Protein AF-A0AAD5UDU2-F1 (afdb_monomer)

Organism: NCBI:txid261099

Nearest PDB structures (foldseek):
  2dfu-assembly1_A  TM=7.680E-01  e=2.847E-09  Thermus thermophilus HB8
  2dfu-assembly2_C  TM=7.487E-01  e=3.176E-09  Thermus thermophilus HB8
  6v77-assembly1_B  TM=8.452E-01  e=2.529E-08  Mycolicibacterium smegmatis MC2 155
  2dfu-assembly2_D  TM=7.522E-01  e=2.395E-08  Thermus thermophilus HB8
  6v77-assembly1_A  TM=8.093E-01  e=4.568E-07  Mycolicibacterium smegmatis MC2 155

pLDDT: mean 79.26, std 15.45, range [38.75, 96.5]

Sequence (166 aa):
MQNCRKIVAIGWNYSKHAKELNSNIPKEPLFFLKPPSSIIQQPENIEIPKGCLVHHEIELGIVIGKNGRNIKQSDADQYIDYIVLCLDMTARNLQNEAKEKGNPCFNRIIEHVSSIMKLEKGDLILTGTPEGVGQVVHGDELVGKLYNQSELLDTITFKAVNRPSE

Solvent-accessible surface area (backbone atoms only — not comparable to full-atom values): 9571 Å² total; per-residue (Å²): 128,98,59,42,78,43,31,44,32,32,37,65,37,27,85,61,34,46,55,78,66,76,53,88,82,52,91,49,60,25,74,50,75,50,62,52,90,75,66,81,58,81,92,51,66,46,64,44,54,90,95,52,51,33,26,49,31,60,23,51,26,42,29,26,55,46,68,46,56,64,42,50,66,94,55,46,76,81,30,52,63,49,78,45,84,42,70,58,73,38,46,47,60,72,45,65,80,65,62,89,77,50,15,36,49,74,74,56,42,62,27,55,48,16,60,77,42,75,43,42,52,42,22,37,35,37,56,29,30,62,68,85,70,43,80,60,56,74,74,42,74,51,76,50,75,43,67,59,98,87,46,79,76,49,74,50,68,37,41,30,37,66,49,75,83,131

Radius of gyration: 16.16 Å; Cα contacts (8 Å, |Δi|>4): 348; chains: 1; bounding box: 40×33×41 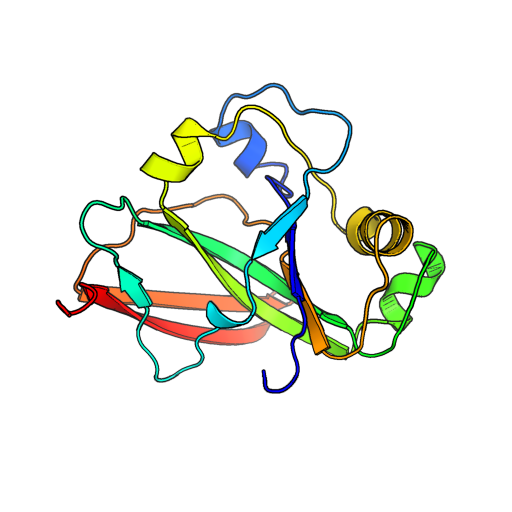Å

Foldseek 3Di:
DPDAQWEKEWPPAAPAQVVVVVDDADDDIDIDIDGPVPDDAPPDAAADEPPFQKKKFKWKKFFFAAKAAQDDLVCQVVRTPDIDIDIPIDRVVVCVVPPPDHDDH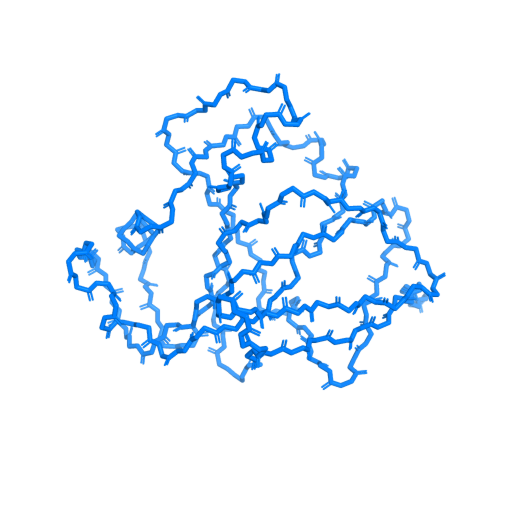PSVVVNVCRHVDIDHGGHIYTHTGDPDIDTDDAADWDWDWDDDVNRTDDIDIHGYHHDDDD

InterPro domains:
  IPR011234 Fumarylacetoacetase-like, C-terminal [PF01557] (6-100)
  IPR011234 Fumarylacetoacetase-like, C-terminal [PF01557] (107-143)
  IPR036663 Fumarylacetoacetase-like, C-terminal domain superfamily [G3DSA:3.90.850.10] (1-107)
  IPR036663 Fumarylacetoacetase-like, C-terminal domain superfamily [G3DSA:3.90.850.10] (108-166)
  IPR036663 Fumarylacetoacetase-like, C-terminal domain superfamily [SSF56529] (3-148)

Structure (mmCIF, N/CA/C/O backbone):
data_AF-A0AAD5UDU2-F1
#
_entry.id   AF-A0AAD5UDU2-F1
#
loop_
_atom_site.group_PDB
_atom_site.id
_atom_site.type_symbol
_atom_site.label_atom_id
_atom_site.label_alt_id
_atom_site.label_comp_id
_atom_site.label_asym_id
_atom_site.label_entity_id
_atom_site.label_seq_id
_atom_site.pdbx_PDB_ins_code
_atom_site.Cartn_x
_atom_site.Cartn_y
_atom_site.Cartn_z
_atom_site.occupancy
_atom_site.B_iso_or_equiv
_atom_site.auth_seq_id
_atom_site.auth_comp_id
_atom_site.auth_asym_id
_atom_site.auth_atom_id
_atom_site.pdbx_PDB_model_num
ATOM 1 N N . MET A 1 1 ? -8.765 -6.069 -3.793 1.00 63.50 1 MET A N 1
ATOM 2 C CA . MET A 1 1 ? -8.010 -6.708 -4.894 1.00 63.50 1 MET A CA 1
ATOM 3 C C . MET A 1 1 ? -8.081 -8.212 -4.671 1.00 63.50 1 MET A C 1
ATOM 5 O O . MET A 1 1 ? -7.635 -8.649 -3.622 1.00 63.50 1 MET A O 1
ATOM 9 N N . GLN A 1 2 ? -8.669 -9.011 -5.568 1.00 57.72 2 GLN A N 1
ATOM 10 C CA . GLN A 1 2 ? -9.060 -10.395 -5.218 1.00 57.72 2 GLN A CA 1
ATOM 11 C C . GLN A 1 2 ? -7.939 -11.456 -5.215 1.00 57.72 2 GLN A C 1
ATOM 13 O O . GLN A 1 2 ? -8.191 -12.567 -4.769 1.00 57.72 2 GLN A O 1
ATOM 18 N N . ASN A 1 3 ? -6.721 -11.149 -5.688 1.00 79.62 3 ASN A N 1
ATOM 19 C CA . ASN A 1 3 ? -5.633 -12.137 -5.838 1.00 79.62 3 ASN A CA 1
ATOM 20 C C . ASN A 1 3 ? -4.244 -11.640 -5.368 1.00 79.62 3 ASN A C 1
ATOM 22 O O . ASN A 1 3 ? -3.222 -12.158 -5.813 1.00 79.62 3 ASN A O 1
ATOM 26 N N . CYS A 1 4 ? -4.174 -10.639 -4.484 1.00 87.00 4 CYS A N 1
ATOM 27 C CA . CYS A 1 4 ? -2.888 -10.150 -3.970 1.00 87.00 4 CYS A CA 1
ATOM 28 C C . CYS A 1 4 ? -2.228 -11.187 -3.051 1.00 87.00 4 CYS A C 1
ATOM 30 O O . CYS A 1 4 ? -2.782 -11.519 -2.003 1.00 87.00 4 CYS A O 1
ATOM 32 N N . ARG A 1 5 ? -1.040 -11.693 -3.418 1.00 87.69 5 ARG A N 1
ATOM 33 C CA . ARG A 1 5 ? -0.328 -12.723 -2.635 1.00 87.69 5 ARG A CA 1
ATOM 34 C C . ARG A 1 5 ? 0.664 -12.136 -1.636 1.00 87.69 5 ARG A C 1
ATOM 36 O O . ARG A 1 5 ? 0.881 -12.735 -0.585 1.00 87.69 5 ARG A O 1
ATOM 43 N N . LYS A 1 6 ? 1.235 -10.967 -1.931 1.00 90.38 6 LYS A N 1
ATOM 44 C CA . LYS A 1 6 ? 2.049 -10.167 -1.004 1.00 90.38 6 LYS A CA 1
ATOM 45 C C . LYS A 1 6 ? 1.964 -8.679 -1.338 1.00 90.38 6 LYS A C 1
ATOM 47 O O . LYS A 1 6 ? 1.833 -8.307 -2.502 1.00 90.38 6 LYS A O 1
ATOM 52 N N . ILE A 1 7 ? 2.089 -7.851 -0.303 1.00 90.00 7 ILE A N 1
ATOM 53 C CA . ILE A 1 7 ? 2.317 -6.413 -0.432 1.00 90.00 7 ILE A CA 1
ATOM 54 C C . ILE A 1 7 ? 3.772 -6.151 -0.047 1.00 90.00 7 ILE A C 1
ATOM 56 O O . ILE A 1 7 ? 4.179 -6.514 1.060 1.00 90.00 7 ILE A O 1
ATOM 60 N N . VAL A 1 8 ? 4.546 -5.532 -0.934 1.00 89.19 8 VAL A N 1
ATOM 61 C CA . VAL A 1 8 ? 5.932 -5.120 -0.664 1.00 89.19 8 VAL A CA 1
ATOM 62 C C . VAL A 1 8 ? 5.971 -3.599 -0.559 1.00 89.19 8 VAL A C 1
ATOM 64 O O . VAL A 1 8 ? 5.637 -2.916 -1.519 1.00 89.19 8 VAL A O 1
ATOM 67 N N . ALA A 1 9 ? 6.352 -3.069 0.599 1.00 85.62 9 ALA A N 1
ATOM 68 C CA . ALA A 1 9 ? 6.309 -1.641 0.909 1.00 85.62 9 ALA A CA 1
ATOM 69 C C . ALA A 1 9 ? 7.712 -1.077 1.169 1.00 85.62 9 ALA A C 1
ATOM 71 O O . ALA A 1 9 ? 8.598 -1.803 1.631 1.00 85.62 9 ALA A O 1
ATOM 72 N N . ILE A 1 10 ? 7.937 0.190 0.803 1.00 79.19 10 ILE A N 1
ATOM 73 C CA . ILE A 1 10 ? 9.274 0.790 0.725 1.00 79.19 10 ILE A CA 1
ATOM 74 C C . ILE A 1 10 ? 9.424 1.990 1.656 1.00 79.19 10 ILE A C 1
ATOM 76 O O . ILE A 1 10 ? 8.698 2.978 1.578 1.00 79.19 10 ILE A O 1
ATOM 80 N N . GLY A 1 11 ? 10.453 1.932 2.502 1.00 67.88 11 GLY A N 1
ATOM 81 C CA . GLY A 1 11 ? 10.775 3.000 3.438 1.00 67.88 11 GLY A CA 1
ATOM 82 C C . GLY A 1 11 ? 11.249 4.295 2.764 1.00 67.88 11 GLY A C 1
ATOM 83 O O . GLY A 1 11 ? 12.181 4.291 1.960 1.00 67.88 11 GLY A O 1
ATOM 84 N N . TRP A 1 12 ? 10.652 5.418 3.188 1.00 62.06 12 TRP A N 1
ATOM 85 C CA . TRP A 1 12 ? 11.148 6.792 3.005 1.00 62.06 12 TRP A CA 1
ATOM 86 C C . TRP A 1 12 ? 11.565 7.131 1.553 1.00 62.06 12 TRP A C 1
ATOM 88 O O . TRP A 1 12 ? 12.604 7.751 1.315 1.00 62.06 12 TRP A O 1
ATOM 98 N N . ASN A 1 13 ? 10.769 6.716 0.562 1.00 61.44 13 ASN A N 1
ATOM 99 C CA . ASN A 1 13 ? 11.124 6.852 -0.856 1.00 61.44 13 ASN A CA 1
ATOM 100 C C . ASN A 1 13 ? 11.201 8.319 -1.351 1.00 61.44 13 ASN A C 1
ATOM 102 O O . ASN A 1 13 ? 11.846 8.603 -2.360 1.00 61.44 13 ASN A O 1
ATOM 106 N N . TYR A 1 14 ? 10.567 9.263 -0.642 1.00 57.81 14 TYR A N 1
ATOM 107 C CA . TYR A 1 14 ? 10.490 10.674 -1.032 1.00 57.81 14 TYR A CA 1
ATOM 108 C C . TYR A 1 14 ? 11.551 11.546 -0.341 1.00 57.81 14 TYR A C 1
ATOM 110 O O . TYR A 1 14 ? 11.608 11.680 0.883 1.00 57.81 14 TYR A O 1
ATOM 118 N N . SER A 1 15 ? 12.353 12.235 -1.157 1.00 51.31 15 SER A N 1
ATOM 119 C CA . SER A 1 15 ? 13.524 13.026 -0.739 1.00 51.31 15 SER A CA 1
ATOM 120 C C . SER A 1 15 ? 13.222 14.299 0.067 1.00 51.31 15 SER A C 1
ATOM 122 O O . SER A 1 15 ? 14.154 14.925 0.582 1.00 51.31 15 SER A O 1
ATOM 124 N N . LYS A 1 16 ? 11.946 14.693 0.183 1.00 52.09 16 LYS A N 1
ATOM 125 C CA . LYS A 1 16 ? 11.492 15.751 1.096 1.00 52.09 16 LYS A CA 1
ATOM 126 C C . LYS A 1 16 ? 11.146 15.209 2.484 1.00 52.09 16 LYS A C 1
ATOM 128 O O . LYS A 1 16 ? 11.708 15.694 3.459 1.00 52.09 16 LYS A O 1
ATOM 133 N N . HIS A 1 17 ? 10.327 14.157 2.568 1.00 52.84 17 HIS A N 1
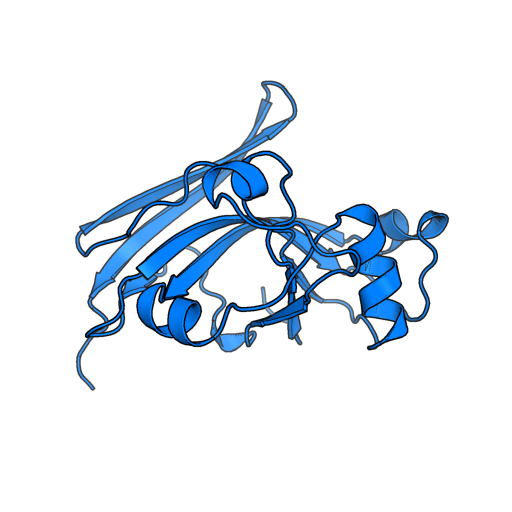ATOM 134 C CA . HIS A 1 17 ? 9.958 13.526 3.842 1.00 52.84 17 HIS A CA 1
ATOM 135 C C . HIS A 1 17 ? 11.194 13.016 4.610 1.00 52.84 17 HIS A C 1
ATOM 137 O O . HIS A 1 17 ? 11.317 13.190 5.821 1.00 52.84 17 HIS A O 1
ATOM 143 N N . ALA A 1 18 ? 12.204 12.520 3.882 1.00 50.81 18 ALA A N 1
ATOM 144 C CA . ALA A 1 18 ? 13.506 12.164 4.450 1.00 50.81 18 ALA A CA 1
ATOM 145 C C . ALA A 1 18 ? 14.266 13.331 5.129 1.00 50.81 18 ALA A C 1
ATOM 147 O O . ALA A 1 18 ? 15.159 13.077 5.936 1.00 50.81 18 ALA A O 1
ATOM 148 N N . LYS A 1 19 ? 13.927 14.595 4.829 1.00 52.31 19 LYS A N 1
ATOM 149 C CA . LYS A 1 19 ? 14.499 15.793 5.472 1.00 52.31 19 LYS A CA 1
ATOM 150 C C . LYS A 1 19 ? 13.692 16.253 6.684 1.00 52.31 19 LYS A C 1
ATOM 152 O O . LYS A 1 19 ? 14.301 16.698 7.649 1.00 52.31 19 LYS A O 1
ATOM 157 N N . GLU A 1 20 ? 12.363 16.107 6.665 1.00 53.44 20 GLU A N 1
ATOM 158 C CA . GLU A 1 20 ? 11.503 16.392 7.831 1.00 53.44 20 GLU A CA 1
ATOM 159 C C . GLU A 1 20 ? 11.941 15.578 9.061 1.00 53.44 20 GLU A C 1
ATOM 161 O O . GLU A 1 20 ? 11.943 16.075 10.184 1.00 53.44 20 GLU A O 1
ATOM 166 N N . LEU A 1 21 ? 12.378 14.336 8.829 1.00 54.59 21 LEU A N 1
ATOM 167 C CA . LEU A 1 21 ? 12.810 13.382 9.854 1.00 54.59 21 LEU A CA 1
ATOM 168 C C . LEU A 1 21 ? 14.310 13.456 10.213 1.00 54.59 21 LEU A C 1
ATOM 170 O O . LEU A 1 21 ? 14.810 12.580 10.918 1.00 54.59 21 LEU A O 1
ATOM 174 N N . ASN A 1 22 ? 15.033 14.486 9.752 1.00 51.25 22 ASN A N 1
ATOM 175 C CA . ASN A 1 22 ? 16.358 14.893 10.253 1.00 51.25 22 ASN A CA 1
ATOM 176 C C . ASN A 1 22 ? 17.432 13.771 10.339 1.00 51.25 22 ASN A C 1
ATOM 178 O O . ASN A 1 22 ? 18.298 13.785 11.215 1.00 51.25 22 ASN A O 1
ATOM 182 N N . SER A 1 23 ? 17.366 12.774 9.448 1.00 50.62 23 SER A N 1
ATOM 183 C CA . SER A 1 23 ? 18.092 11.499 9.573 1.00 50.62 23 SER A CA 1
ATOM 184 C C . SER A 1 23 ? 19.141 11.271 8.479 1.00 50.62 23 SER A C 1
ATOM 186 O O . SER A 1 23 ? 18.979 11.689 7.333 1.00 50.62 23 SER A O 1
ATOM 188 N N . ASN A 1 24 ? 20.207 10.536 8.816 1.00 52.69 24 ASN A N 1
ATOM 189 C CA . ASN A 1 24 ? 21.220 10.096 7.852 1.00 52.69 24 ASN A CA 1
ATOM 190 C C . ASN A 1 24 ? 20.598 9.161 6.805 1.00 52.69 24 ASN A C 1
ATOM 192 O O . ASN A 1 24 ? 20.158 8.064 7.145 1.00 52.69 24 ASN A O 1
ATOM 196 N N . ILE A 1 25 ? 20.595 9.567 5.532 1.00 54.47 25 ILE A N 1
ATOM 197 C CA . ILE A 1 25 ? 20.019 8.765 4.444 1.00 54.47 25 ILE A CA 1
ATOM 198 C C . ILE A 1 25 ? 20.947 7.567 4.136 1.00 54.47 25 ILE A C 1
ATOM 200 O O . ILE A 1 25 ? 22.099 7.777 3.745 1.00 54.47 25 ILE A O 1
ATOM 204 N N . PRO A 1 26 ? 20.484 6.314 4.302 1.00 53.69 26 PRO A N 1
ATOM 205 C CA . PRO A 1 26 ? 21.258 5.114 3.980 1.00 53.69 26 PRO A CA 1
ATOM 206 C C . PRO A 1 26 ? 21.327 4.853 2.463 1.00 53.69 26 PRO A C 1
ATOM 208 O O . PRO A 1 26 ? 20.669 5.515 1.665 1.00 53.69 26 PRO A O 1
ATOM 211 N N . LYS A 1 27 ? 22.175 3.897 2.058 1.00 52.69 27 LYS A N 1
ATOM 212 C CA . LYS A 1 27 ? 22.546 3.670 0.645 1.00 52.69 27 LYS A CA 1
ATOM 213 C C . LYS A 1 27 ? 21.702 2.621 -0.092 1.00 52.69 27 LYS A C 1
ATOM 215 O O . LYS A 1 27 ? 21.628 2.663 -1.319 1.00 52.69 27 LYS A O 1
ATOM 220 N N . GLU A 1 28 ? 21.104 1.683 0.639 1.00 54.78 28 GLU A N 1
ATOM 221 C CA . GLU A 1 28 ? 20.369 0.544 0.078 1.00 54.78 28 GLU A CA 1
ATOM 222 C C . GLU A 1 28 ? 18.899 0.558 0.510 1.00 54.78 28 GLU A C 1
ATOM 224 O O . GLU A 1 28 ? 18.621 0.887 1.658 1.00 54.78 28 GLU A O 1
ATOM 229 N N . PRO A 1 29 ? 17.957 0.211 -0.383 1.00 63.94 29 PRO A N 1
ATOM 230 C CA . PRO A 1 29 ? 16.519 0.314 -0.138 1.00 63.94 29 PRO A CA 1
ATOM 231 C C . PRO A 1 29 ? 16.006 -0.624 0.972 1.00 63.94 29 PRO A C 1
ATOM 233 O O . PRO A 1 29 ? 16.304 -1.818 0.979 1.00 63.94 29 PRO A O 1
ATOM 236 N N . LEU A 1 30 ? 15.185 -0.089 1.887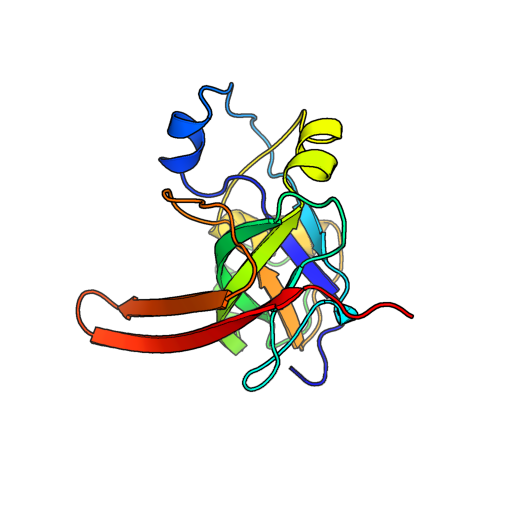 1.00 70.38 30 LEU A N 1
ATOM 237 C CA . LEU A 1 30 ? 14.471 -0.871 2.902 1.00 70.38 30 LEU A CA 1
ATOM 238 C C . LEU A 1 30 ? 13.104 -1.292 2.373 1.00 70.38 30 LEU A C 1
ATOM 240 O O . LEU A 1 30 ? 12.232 -0.449 2.149 1.00 70.38 30 LEU A O 1
ATOM 244 N N . PHE A 1 31 ? 12.904 -2.603 2.300 1.00 76.00 31 PHE A N 1
ATOM 245 C CA . PHE A 1 31 ? 11.608 -3.220 2.056 1.00 76.00 31 PHE A CA 1
ATOM 246 C C . PHE A 1 31 ? 11.049 -3.800 3.349 1.00 76.00 31 PHE A C 1
ATOM 248 O O . PHE A 1 31 ? 11.771 -4.419 4.132 1.00 76.00 31 PHE A O 1
ATOM 255 N N . PHE A 1 32 ? 9.744 -3.664 3.523 1.00 79.00 32 PHE A N 1
ATOM 256 C CA . PHE A 1 32 ? 8.959 -4.414 4.490 1.00 79.00 32 PHE A CA 1
ATOM 257 C C . PHE A 1 32 ? 7.766 -5.058 3.778 1.00 79.00 32 PHE A C 1
ATOM 259 O O . PHE A 1 32 ? 7.469 -4.755 2.621 1.00 79.00 32 PHE A O 1
ATOM 266 N N . LEU A 1 33 ? 7.106 -6.001 4.446 1.00 80.50 33 LEU A N 1
ATOM 267 C CA . LEU A 1 33 ? 5.919 -6.667 3.918 1.00 80.50 33 LEU A CA 1
ATOM 268 C C . LEU A 1 33 ? 4.696 -6.238 4.723 1.00 80.50 33 LEU A C 1
ATOM 270 O O . LEU A 1 33 ? 4.745 -6.227 5.953 1.00 80.50 33 LEU A O 1
ATOM 274 N N . LYS A 1 34 ? 3.585 -5.962 4.035 1.00 82.56 34 LYS A N 1
ATOM 275 C CA . LYS A 1 34 ? 2.254 -5.945 4.657 1.00 82.56 34 LYS A CA 1
ATOM 276 C C . LYS A 1 34 ? 1.511 -7.227 4.243 1.00 82.56 34 LYS A C 1
ATOM 278 O O . LYS A 1 34 ? 1.635 -7.663 3.093 1.00 82.56 34 LYS A O 1
ATOM 283 N N . PRO A 1 35 ? 0.771 -7.884 5.151 1.00 81.38 35 PRO A N 1
ATOM 284 C CA . PRO A 1 35 ? -0.012 -9.058 4.784 1.00 81.38 35 PRO A CA 1
ATOM 285 C C . PRO A 1 35 ? -1.186 -8.633 3.882 1.00 81.38 35 PRO A C 1
ATOM 287 O O . PRO A 1 35 ? -1.807 -7.609 4.157 1.00 81.38 35 PRO A O 1
ATOM 290 N N . PRO A 1 36 ? -1.571 -9.404 2.848 1.00 89.62 36 PRO A N 1
ATOM 291 C CA . PRO A 1 36 ? -2.748 -9.081 2.031 1.00 89.62 36 PRO A CA 1
ATOM 292 C C . PRO A 1 36 ? -4.058 -8.951 2.827 1.00 89.62 36 PRO A C 1
ATOM 294 O O . PRO A 1 36 ? -4.974 -8.266 2.388 1.00 89.62 36 PRO A O 1
ATOM 297 N N . SER A 1 37 ? -4.133 -9.544 4.024 1.00 85.62 37 SER A N 1
ATOM 298 C CA . SER A 1 37 ? -5.244 -9.377 4.971 1.00 85.62 37 SER A CA 1
ATOM 299 C C . SER A 1 37 ? -5.319 -7.992 5.634 1.00 85.62 37 SER A C 1
ATOM 301 O O . SER A 1 37 ? -6.212 -7.772 6.443 1.00 85.62 37 SER A O 1
ATOM 303 N N . SER A 1 38 ? -4.400 -7.064 5.334 1.00 87.44 38 SER A N 1
ATOM 304 C CA . SER A 1 38 ? -4.528 -5.644 5.693 1.00 87.44 38 SER A CA 1
ATOM 305 C C . SER A 1 38 ? -5.076 -4.776 4.552 1.00 87.44 38 SER A C 1
ATOM 307 O O . SER A 1 38 ? -5.063 -3.553 4.673 1.00 87.44 38 SER A O 1
ATOM 309 N N . ILE A 1 39 ? -5.501 -5.369 3.429 1.00 92.38 39 ILE A N 1
ATOM 310 C CA . ILE A 1 39 ? -6.210 -4.650 2.364 1.00 92.38 39 ILE A CA 1
ATOM 311 C C . ILE A 1 39 ? -7.677 -4.520 2.768 1.00 92.38 39 ILE A C 1
ATOM 313 O O . ILE A 1 39 ? -8.374 -5.526 2.859 1.00 92.38 39 ILE A O 1
ATOM 317 N N . ILE A 1 40 ? -8.133 -3.280 2.912 1.00 91.94 40 ILE A N 1
ATOM 318 C CA . ILE A 1 40 ? -9.553 -2.914 2.889 1.00 91.94 40 ILE A CA 1
ATOM 319 C C . ILE A 1 40 ? -9.867 -2.170 1.586 1.00 91.94 40 ILE A C 1
ATOM 321 O O . ILE A 1 40 ? -8.971 -1.616 0.941 1.00 91.94 40 ILE A O 1
ATOM 325 N N . GLN A 1 41 ? -11.132 -2.147 1.182 1.00 91.75 41 GLN A N 1
ATOM 326 C CA . GLN A 1 41 ? -11.635 -1.372 0.050 1.00 91.75 41 GLN A CA 1
ATOM 327 C C . GLN A 1 41 ? -12.890 -0.597 0.454 1.00 91.75 41 GLN A C 1
ATOM 329 O O . GLN A 1 41 ? -13.643 -1.015 1.323 1.00 91.75 41 GLN A O 1
ATOM 334 N N . GLN A 1 42 ? -13.158 0.535 -0.194 1.00 89.56 42 GLN A N 1
ATOM 335 C CA . GLN A 1 42 ? -14.399 1.273 0.049 1.00 89.56 42 GLN A CA 1
ATOM 336 C C . GLN A 1 42 ? -15.615 0.367 -0.248 1.00 89.56 42 GLN A C 1
ATOM 338 O O . GLN A 1 42 ? -15.610 -0.307 -1.283 1.00 89.56 42 GLN A O 1
ATOM 343 N N . PRO A 1 43 ? -16.651 0.327 0.615 1.00 93.19 43 PRO A N 1
ATOM 344 C CA . PRO A 1 43 ? -16.964 1.279 1.688 1.00 93.19 43 PRO A CA 1
ATOM 345 C C . PRO A 1 43 ? -16.510 0.861 3.109 1.00 93.19 43 PRO A C 1
ATOM 347 O O . PRO A 1 43 ? -17.110 1.308 4.084 1.00 93.19 43 PRO A O 1
ATOM 350 N N . GLU A 1 44 ? -15.504 -0.005 3.261 1.00 92.75 44 GLU A N 1
ATOM 351 C CA . GLU A 1 44 ? -14.979 -0.403 4.579 1.00 92.75 44 GLU A CA 1
ATOM 352 C C . GLU A 1 44 ? -14.331 0.773 5.344 1.00 92.75 44 GLU A C 1
ATOM 354 O O . GLU A 1 44 ? -13.882 1.759 4.755 1.00 92.75 44 GLU A O 1
ATOM 359 N N . ASN A 1 45 ? -14.264 0.659 6.674 1.00 92.81 45 ASN A N 1
ATOM 360 C CA . ASN A 1 45 ? -13.665 1.665 7.557 1.00 92.81 45 ASN A CA 1
ATOM 361 C C . ASN A 1 45 ? -12.211 1.315 7.914 1.00 92.81 45 ASN A C 1
ATOM 363 O O . ASN A 1 45 ? -11.847 0.144 8.012 1.00 92.81 45 ASN A O 1
ATOM 367 N N . ILE A 1 46 ? -11.398 2.331 8.209 1.00 93.38 46 ILE A N 1
ATOM 368 C CA . ILE A 1 46 ? -10.085 2.155 8.841 1.00 93.38 46 ILE A CA 1
ATOM 369 C C . ILE A 1 46 ? -10.301 1.931 10.339 1.00 93.38 46 ILE A C 1
ATOM 371 O O . ILE A 1 46 ? -10.766 2.825 11.045 1.00 93.38 46 ILE A O 1
ATOM 375 N N . GLU A 1 47 ? -9.936 0.752 10.834 1.00 91.94 47 GLU A N 1
ATOM 376 C CA . GLU A 1 47 ? -9.984 0.437 12.262 1.00 91.94 47 GLU A CA 1
ATOM 377 C C . GLU A 1 47 ? -8.694 0.833 12.990 1.00 91.94 47 GLU A C 1
ATOM 379 O O . GLU A 1 47 ? -7.624 0.269 12.750 1.00 91.94 47 GLU A O 1
ATOM 384 N N . ILE A 1 48 ? -8.806 1.752 13.946 1.00 89.06 48 ILE A N 1
ATOM 385 C CA . ILE A 1 48 ? -7.728 2.152 14.854 1.00 89.06 48 ILE A CA 1
ATOM 386 C C . ILE A 1 48 ? -7.615 1.112 15.983 1.00 89.06 48 ILE A C 1
ATOM 388 O O . ILE A 1 48 ? -8.561 0.972 16.768 1.00 89.06 48 ILE A O 1
ATOM 392 N N . PRO A 1 49 ? -6.485 0.392 16.132 1.00 82.88 49 PRO A N 1
ATOM 393 C CA . PRO A 1 49 ? -6.303 -0.542 17.237 1.00 82.88 49 PRO A CA 1
ATOM 394 C C . PRO A 1 49 ? -6.101 0.196 18.566 1.00 82.88 49 PRO A C 1
ATOM 396 O O . PRO A 1 49 ? -5.406 1.213 18.641 1.00 82.88 49 PRO A O 1
ATOM 399 N N . LYS A 1 50 ? -6.661 -0.352 19.648 1.00 82.50 50 LYS A N 1
ATOM 400 C CA . LYS A 1 50 ? -6.541 0.201 21.004 1.00 82.50 50 LYS A CA 1
ATOM 401 C C . LYS A 1 50 ? -5.068 0.374 21.407 1.00 82.50 50 LYS A C 1
ATOM 403 O O . LYS A 1 50 ? -4.294 -0.575 21.358 1.00 82.50 50 LYS A O 1
ATOM 408 N N . GLY A 1 51 ? -4.689 1.585 21.823 1.00 80.81 51 GLY A N 1
ATOM 409 C CA . GLY A 1 51 ? -3.320 1.913 22.251 1.00 80.81 51 GLY A CA 1
ATOM 410 C C . GLY A 1 51 ? -2.311 2.170 21.120 1.00 80.81 51 GLY A C 1
ATOM 411 O O . GLY A 1 51 ? -1.137 2.402 21.404 1.00 80.81 51 GLY A O 1
ATOM 412 N N . CYS A 1 52 ? -2.732 2.161 19.852 1.00 74.69 52 CYS A N 1
ATOM 413 C CA . CYS A 1 52 ? -1.871 2.523 18.724 1.00 74.69 52 CYS A CA 1
ATOM 414 C C . CYS A 1 52 ? -2.012 4.008 18.360 1.00 74.69 52 CYS A C 1
ATOM 416 O O . CYS A 1 52 ? -3.120 4.507 18.172 1.00 74.69 52 CYS A O 1
ATOM 418 N N . LEU A 1 53 ? -0.884 4.697 18.179 1.00 83.94 53 LEU A N 1
ATOM 419 C CA . LEU A 1 53 ? -0.841 6.019 17.550 1.00 83.94 53 LEU A CA 1
ATOM 420 C C . LEU A 1 53 ? -0.821 5.824 16.032 1.00 83.94 53 LEU A C 1
ATOM 422 O O . LEU A 1 53 ? 0.243 5.706 15.427 1.00 83.94 53 LEU A O 1
ATOM 426 N N . VAL A 1 54 ? -1.996 5.696 15.420 1.00 85.31 54 VAL A N 1
ATOM 427 C CA . VAL A 1 54 ? -2.116 5.437 13.978 1.00 85.31 54 VAL A CA 1
ATOM 428 C C . VAL A 1 54 ? -1.825 6.711 13.184 1.00 85.31 54 VAL A C 1
ATOM 430 O O . VAL A 1 54 ? -2.361 7.771 13.489 1.00 85.31 54 VAL A O 1
ATOM 433 N N . HIS A 1 55 ? -0.973 6.607 12.167 1.00 89.25 55 HIS A N 1
ATOM 434 C CA . HIS A 1 55 ? -0.671 7.655 11.193 1.00 89.25 55 HIS A CA 1
ATOM 435 C C . HIS A 1 55 ? -1.072 7.203 9.784 1.00 89.25 55 HIS A C 1
ATOM 437 O O . HIS A 1 55 ? -1.025 6.004 9.484 1.00 89.25 55 HIS A O 1
ATOM 443 N N . HIS A 1 56 ? -1.413 8.163 8.922 1.00 90.81 56 HIS A N 1
ATOM 444 C CA . HIS A 1 56 ? -1.623 7.933 7.493 1.00 90.81 56 HIS A CA 1
ATOM 445 C C . HIS A 1 56 ? -0.346 8.224 6.688 1.00 90.81 56 HIS A C 1
ATOM 447 O O . HIS A 1 56 ? 0.308 9.246 6.886 1.00 90.81 56 HIS A O 1
ATOM 453 N N . GLU A 1 57 ? -0.024 7.354 5.737 1.00 87.62 57 GLU A N 1
ATOM 454 C CA . GLU A 1 57 ? 1.032 7.540 4.734 1.00 87.62 57 GLU A CA 1
ATOM 455 C C . GLU A 1 57 ? 0.351 7.326 3.362 1.00 87.62 57 GLU A C 1
ATOM 457 O O . GLU A 1 57 ? -0.284 6.292 3.157 1.00 87.62 57 GLU A O 1
ATOM 462 N N . ILE A 1 58 ? 0.342 8.332 2.471 1.00 89.38 58 ILE A N 1
ATOM 463 C CA . ILE A 1 58 ? -0.432 8.311 1.206 1.00 89.38 58 ILE A CA 1
ATOM 464 C C . ILE A 1 58 ? 0.485 7.919 0.048 1.00 89.38 58 ILE A C 1
ATOM 466 O O . ILE A 1 58 ? 1.470 8.599 -0.227 1.00 89.38 58 ILE A O 1
ATOM 470 N N . GLU A 1 59 ? 0.183 6.819 -0.636 1.00 88.94 59 GLU A N 1
ATOM 471 C CA . GLU A 1 59 ? 1.142 6.174 -1.537 1.00 88.94 59 GLU A CA 1
ATOM 472 C C . GLU A 1 59 ? 0.552 5.821 -2.901 1.00 88.94 59 GLU A C 1
ATOM 474 O O . GLU A 1 59 ? -0.639 5.530 -3.039 1.00 88.94 59 GLU A O 1
ATOM 479 N N . LEU A 1 60 ? 1.426 5.766 -3.908 1.00 87.62 60 LEU A N 1
ATOM 480 C CA . LEU A 1 60 ? 1.140 5.025 -5.130 1.00 87.62 60 LEU A CA 1
ATOM 481 C C . LEU A 1 60 ? 1.371 3.535 -4.870 1.00 87.62 60 LEU A C 1
ATOM 483 O O . LEU A 1 60 ? 2.425 3.121 -4.385 1.00 87.62 60 LEU A O 1
ATOM 487 N N . GLY A 1 61 ? 0.376 2.729 -5.221 1.00 90.56 61 GLY A N 1
ATOM 488 C CA . GLY A 1 61 ? 0.496 1.286 -5.325 1.00 90.56 61 GLY A CA 1
ATOM 489 C C . GLY A 1 61 ? 0.683 0.872 -6.782 1.00 90.56 61 GLY A C 1
ATOM 490 O O . GLY A 1 61 ? -0.106 1.255 -7.642 1.00 90.56 61 GLY A O 1
ATOM 491 N N . ILE A 1 62 ? 1.699 0.067 -7.072 1.00 92.19 62 ILE A N 1
ATOM 492 C CA . ILE A 1 62 ? 1.896 -0.571 -8.380 1.00 92.19 62 ILE A CA 1
ATOM 493 C C . ILE A 1 62 ? 1.351 -1.998 -8.294 1.00 92.19 62 ILE A C 1
ATOM 495 O O . ILE A 1 62 ? 1.813 -2.778 -7.459 1.00 92.19 62 ILE A O 1
ATOM 499 N N . VAL A 1 63 ? 0.393 -2.354 -9.154 1.00 93.75 63 VAL A N 1
ATOM 500 C CA . VAL A 1 63 ? -0.123 -3.729 -9.259 1.00 93.75 63 VAL A CA 1
ATOM 501 C C . VAL A 1 63 ? 0.618 -4.468 -10.369 1.00 93.75 63 VAL A C 1
ATOM 503 O O . VAL A 1 63 ? 0.676 -4.004 -11.508 1.00 93.75 63 VAL A O 1
ATOM 506 N N . ILE A 1 64 ? 1.183 -5.633 -10.048 1.00 94.88 64 ILE A N 1
ATOM 507 C CA . ILE A 1 64 ? 1.949 -6.444 -11.001 1.00 94.88 64 ILE A CA 1
ATOM 508 C C . ILE A 1 64 ? 1.010 -7.266 -11.896 1.00 94.88 64 ILE A C 1
ATOM 510 O O . ILE A 1 64 ? 0.208 -8.065 -11.414 1.00 94.88 64 ILE A O 1
ATOM 514 N N . GLY A 1 65 ? 1.137 -7.105 -13.215 1.00 93.06 65 GLY A N 1
ATOM 515 C CA . GLY A 1 65 ? 0.270 -7.725 -14.222 1.00 93.06 65 GLY A CA 1
ATOM 516 C C . GLY A 1 65 ? 0.754 -9.068 -14.769 1.00 93.06 65 GLY A C 1
ATOM 517 O O . GLY A 1 65 ? -0.063 -9.850 -15.267 1.00 93.06 65 GLY A O 1
ATOM 518 N N . LYS A 1 66 ? 2.056 -9.371 -14.655 1.00 92.81 66 LYS A N 1
ATOM 519 C CA . LYS A 1 66 ? 2.664 -10.637 -15.107 1.00 92.81 66 LYS A CA 1
ATOM 520 C C . LYS A 1 66 ? 3.768 -11.119 -14.160 1.00 92.81 66 LYS A C 1
ATOM 522 O O . LYS A 1 66 ? 4.450 -10.322 -13.528 1.00 92.81 66 LYS A O 1
ATOM 527 N N . ASN A 1 67 ? 3.958 -12.435 -14.084 1.00 94.31 67 ASN A N 1
ATOM 528 C CA . ASN A 1 67 ? 4.984 -13.051 -13.236 1.00 94.31 67 ASN A CA 1
ATOM 529 C C . ASN A 1 67 ? 6.403 -12.684 -13.709 1.00 94.31 67 ASN A C 1
ATOM 531 O O . ASN A 1 67 ? 6.670 -12.726 -14.909 1.00 94.31 67 ASN A O 1
ATOM 535 N N . GLY A 1 68 ? 7.332 -12.430 -12.781 1.00 93.88 68 GLY A N 1
ATOM 536 C CA . GLY A 1 68 ? 8.721 -12.103 -13.117 1.00 93.88 68 GLY A CA 1
ATOM 537 C C . GLY A 1 68 ? 9.731 -12.343 -11.991 1.00 93.88 68 GLY A C 1
ATOM 538 O O . GLY A 1 68 ? 9.382 -12.473 -10.815 1.00 93.88 68 GLY A O 1
ATOM 539 N N . ARG A 1 69 ? 11.008 -12.427 -12.375 1.00 93.50 69 ARG A N 1
ATOM 540 C CA . ARG A 1 69 ? 12.180 -12.535 -11.494 1.00 93.50 69 ARG A CA 1
ATOM 541 C C . ARG A 1 69 ? 13.393 -11.951 -12.222 1.00 93.50 69 ARG A C 1
ATOM 543 O O . ARG A 1 69 ? 13.489 -12.141 -13.431 1.00 93.50 69 ARG A O 1
ATOM 550 N N . ASN A 1 70 ? 14.303 -11.290 -11.506 1.00 91.00 70 ASN A N 1
ATOM 551 C CA . ASN A 1 70 ? 15.477 -10.607 -12.071 1.00 91.00 70 ASN A CA 1
ATOM 552 C C . ASN A 1 70 ? 15.094 -9.636 -13.213 1.00 91.00 70 ASN A C 1
ATOM 554 O O . ASN A 1 70 ? 15.722 -9.625 -14.273 1.00 91.00 70 ASN A O 1
ATOM 558 N N . ILE A 1 71 ? 14.014 -8.874 -13.018 1.00 90.88 71 ILE A N 1
ATOM 559 C CA . ILE A 1 71 ? 13.485 -7.927 -14.004 1.00 90.88 71 ILE A CA 1
ATOM 560 C C . ILE A 1 71 ? 14.449 -6.742 -14.085 1.00 90.88 71 ILE A C 1
ATOM 562 O O . ILE A 1 71 ? 14.677 -6.079 -13.076 1.00 90.88 71 ILE A O 1
ATOM 566 N N . LYS A 1 72 ? 14.996 -6.458 -15.270 1.00 89.81 72 LYS A N 1
ATOM 567 C CA . LYS A 1 72 ? 15.827 -5.267 -15.485 1.00 89.81 72 LYS A CA 1
ATOM 568 C C . LYS A 1 72 ? 14.983 -4.006 -15.375 1.00 89.81 72 LYS A C 1
ATOM 570 O O . LYS A 1 72 ? 13.842 -3.993 -15.840 1.00 89.81 72 LYS A O 1
ATOM 575 N N . GLN A 1 73 ? 15.578 -2.913 -14.901 1.00 85.62 73 GLN A N 1
ATOM 576 C CA . GLN A 1 73 ? 14.912 -1.607 -14.881 1.00 85.62 73 GLN A CA 1
ATOM 577 C C . GLN A 1 73 ? 14.327 -1.191 -16.255 1.00 85.62 73 GLN A C 1
ATOM 579 O O . GLN A 1 73 ? 13.257 -0.593 -16.299 1.00 85.62 73 GLN A O 1
ATOM 584 N N . SER A 1 74 ? 14.977 -1.546 -17.373 1.00 90.94 74 SER A N 1
ATOM 585 C CA . SER A 1 74 ? 14.506 -1.261 -18.746 1.00 90.94 74 SER A CA 1
ATOM 586 C C . SER A 1 74 ? 13.186 -1.933 -19.127 1.00 90.94 74 SER A C 1
ATOM 588 O O . SER A 1 74 ? 12.523 -1.502 -20.067 1.00 90.94 74 SER A O 1
ATOM 590 N N . ASP A 1 75 ? 12.828 -3.008 -18.428 1.00 92.25 75 ASP A N 1
ATOM 591 C CA . ASP A 1 75 ? 11.721 -3.887 -18.798 1.00 92.25 75 ASP A CA 1
ATOM 592 C C . ASP A 1 75 ? 10.535 -3.725 -17.828 1.00 92.25 75 ASP A C 1
ATOM 594 O O . ASP A 1 75 ? 9.477 -4.315 -18.048 1.00 92.25 75 ASP A O 1
ATOM 598 N N . ALA A 1 76 ? 10.714 -2.942 -16.754 1.00 89.75 76 ALA A N 1
ATOM 599 C CA . ALA A 1 76 ? 9.846 -2.885 -15.579 1.00 89.75 76 ALA A CA 1
ATOM 600 C C . ALA A 1 76 ? 8.409 -2.435 -15.889 1.00 89.75 76 ALA A C 1
ATOM 602 O O . ALA A 1 76 ? 7.469 -3.090 -15.437 1.00 89.75 76 ALA A O 1
ATOM 603 N N . ASP A 1 77 ? 8.232 -1.400 -16.715 1.00 91.12 77 ASP A N 1
ATOM 604 C CA . ASP A 1 77 ? 6.914 -0.873 -17.111 1.00 91.12 77 ASP A CA 1
ATOM 605 C C . ASP A 1 77 ? 6.020 -1.964 -17.718 1.00 91.12 77 ASP A C 1
ATOM 607 O O . ASP A 1 77 ? 4.817 -2.016 -17.478 1.00 91.12 77 ASP A O 1
ATOM 611 N N . GLN A 1 78 ? 6.623 -2.919 -18.435 1.00 94.00 78 GLN A N 1
ATOM 612 C CA . GLN A 1 78 ? 5.913 -4.032 -19.063 1.00 94.00 78 GLN A CA 1
ATOM 613 C C . GLN A 1 78 ? 5.334 -5.046 -18.057 1.00 94.00 78 GLN A C 1
ATOM 615 O O . GLN A 1 78 ? 4.685 -6.005 -18.483 1.00 94.00 78 GLN A O 1
ATOM 620 N N . TYR A 1 79 ? 5.662 -4.937 -16.765 1.00 94.31 79 TYR A N 1
ATOM 621 C CA . TYR A 1 79 ? 5.154 -5.792 -15.685 1.00 94.31 79 TYR A CA 1
ATOM 622 C C . TYR A 1 79 ? 4.046 -5.118 -14.868 1.00 94.31 79 TYR A C 1
ATOM 624 O O . TYR A 1 79 ? 3.447 -5.790 -14.029 1.00 94.31 79 TYR A O 1
ATOM 632 N N . ILE A 1 80 ? 3.753 -3.840 -15.110 1.00 93.38 80 ILE A N 1
ATOM 633 C CA . ILE A 1 80 ? 2.683 -3.099 -14.439 1.00 93.38 80 ILE A CA 1
ATOM 634 C C . ILE A 1 80 ? 1.345 -3.430 -15.120 1.00 93.38 80 ILE A C 1
ATOM 636 O O . ILE A 1 80 ? 1.244 -3.393 -16.343 1.00 93.38 80 ILE A O 1
ATOM 640 N N . ASP A 1 81 ? 0.331 -3.787 -14.330 1.00 93.75 81 ASP A N 1
ATOM 641 C CA . ASP A 1 81 ? -1.061 -3.942 -14.788 1.00 93.75 81 ASP A CA 1
ATOM 642 C C . ASP A 1 81 ? -1.750 -2.568 -14.762 1.00 93.75 81 ASP A C 1
ATOM 644 O O . ASP A 1 81 ? -2.272 -2.084 -15.762 1.00 93.75 81 ASP A O 1
ATOM 648 N N . TYR A 1 82 ? -1.700 -1.916 -13.596 1.00 91.00 82 TYR A N 1
ATOM 649 C CA . TYR A 1 82 ? -2.222 -0.578 -13.340 1.00 91.00 82 TYR A CA 1
ATOM 650 C C . TYR A 1 82 ? -1.610 0.004 -12.052 1.00 91.00 82 TYR A C 1
ATOM 652 O O . TYR A 1 82 ? -0.997 -0.707 -11.248 1.00 91.00 82 TYR A O 1
ATOM 660 N N . ILE A 1 83 ? -1.780 1.314 -11.866 1.00 90.62 83 ILE A N 1
ATOM 661 C CA . ILE A 1 83 ? -1.427 2.048 -10.644 1.00 90.62 83 ILE A CA 1
ATOM 662 C C . ILE A 1 83 ? -2.712 2.293 -9.841 1.00 90.62 83 ILE A C 1
ATOM 664 O O . ILE A 1 83 ? -3.781 2.477 -10.421 1.00 90.62 83 ILE A O 1
ATOM 668 N N . VAL A 1 84 ? -2.611 2.286 -8.514 1.00 92.06 84 VAL A N 1
ATOM 669 C CA . VAL A 1 84 ? -3.698 2.582 -7.568 1.00 92.06 84 VAL A CA 1
ATOM 670 C C . VAL A 1 84 ? -3.254 3.623 -6.545 1.00 92.06 84 VAL A C 1
ATOM 672 O O . VAL A 1 84 ? -2.064 3.736 -6.248 1.00 92.06 84 VAL A O 1
ATOM 675 N N . LEU A 1 85 ? -4.205 4.345 -5.955 1.00 92.62 85 LEU A N 1
ATOM 676 C CA . LEU A 1 85 ? -3.958 5.154 -4.764 1.00 92.62 85 LEU A CA 1
ATOM 677 C C . LEU A 1 85 ? -4.135 4.293 -3.500 1.00 92.62 85 LEU A C 1
ATOM 679 O O . LEU A 1 85 ? -5.064 3.491 -3.410 1.00 92.62 85 LEU A O 1
ATOM 683 N N . CYS A 1 86 ? -3.228 4.415 -2.531 1.00 92.31 86 CYS A N 1
ATOM 684 C CA . CYS A 1 86 ? -3.175 3.568 -1.336 1.00 92.31 86 CYS A CA 1
ATOM 685 C C . CYS A 1 86 ? -2.863 4.367 -0.064 1.00 92.31 86 CYS A C 1
ATOM 687 O O . CYS A 1 86 ? -2.292 5.452 -0.121 1.00 92.31 86 CYS A O 1
ATOM 689 N N . LEU A 1 87 ? -3.212 3.797 1.093 1.00 90.81 87 LEU A N 1
ATOM 690 C CA . LEU A 1 87 ? -2.862 4.313 2.418 1.00 90.81 87 LEU A CA 1
ATOM 691 C C . LEU A 1 87 ? -2.042 3.262 3.182 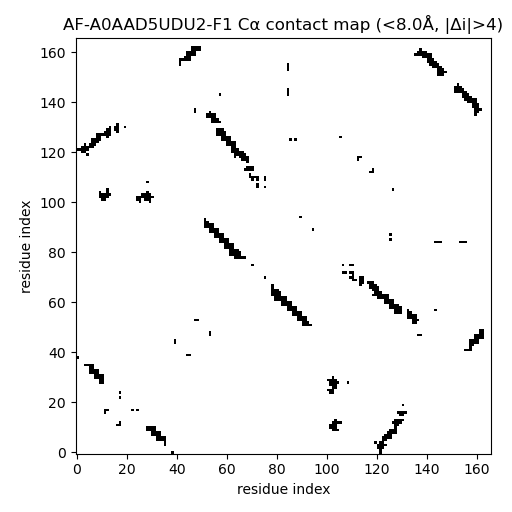1.00 90.81 87 LEU A C 1
ATOM 693 O O . LEU A 1 87 ? -2.583 2.224 3.573 1.00 90.81 87 LEU A O 1
ATOM 697 N N . ASP A 1 88 ? -0.756 3.521 3.433 1.00 90.94 88 ASP A N 1
ATOM 698 C CA . ASP A 1 88 ? 0.052 2.703 4.347 1.00 90.94 88 ASP A CA 1
ATOM 699 C C . ASP A 1 88 ? -0.219 3.120 5.804 1.00 90.94 88 ASP A C 1
ATOM 701 O O . ASP A 1 88 ? 0.520 3.869 6.445 1.00 90.94 88 ASP A O 1
ATOM 705 N N . MET A 1 89 ? -1.334 2.621 6.341 1.00 89.19 89 MET A N 1
ATOM 706 C CA . MET A 1 89 ? -1.696 2.854 7.738 1.00 89.19 89 MET A CA 1
ATOM 707 C C . MET A 1 89 ? -0.652 2.232 8.679 1.00 89.19 89 MET A C 1
ATOM 709 O O . MET A 1 89 ? -0.422 1.015 8.669 1.00 89.19 89 MET A O 1
ATOM 713 N N . THR A 1 90 ? -0.049 3.088 9.509 1.00 84.00 90 THR A N 1
ATOM 714 C CA . THR A 1 90 ? 1.118 2.787 10.352 1.00 84.00 90 THR A CA 1
ATOM 715 C C . THR A 1 90 ? 0.826 3.087 11.825 1.00 84.00 90 THR A C 1
ATOM 717 O O . THR A 1 90 ? 0.469 4.209 12.172 1.00 84.00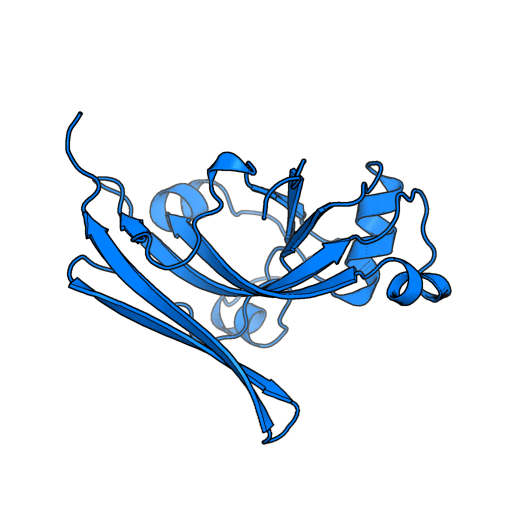 90 THR A O 1
ATOM 720 N N . ALA A 1 91 ? 1.039 2.120 12.724 1.00 82.75 91 ALA A N 1
ATOM 721 C CA . ALA A 1 91 ? 1.044 2.359 14.172 1.00 82.75 91 ALA A CA 1
ATOM 722 C C . ALA A 1 91 ? 2.403 2.949 14.594 1.00 82.75 91 ALA A C 1
ATOM 724 O O . ALA A 1 91 ? 3.374 2.219 14.792 1.00 82.75 91 ALA A O 1
ATOM 725 N N . ARG A 1 92 ? 2.494 4.280 14.687 1.00 77.88 92 ARG A N 1
ATOM 726 C CA . ARG A 1 92 ? 3.752 5.030 14.833 1.00 77.88 92 ARG A CA 1
ATOM 727 C C . ARG A 1 92 ? 4.530 4.687 16.095 1.00 77.88 92 ARG A C 1
ATOM 729 O O . ARG A 1 92 ? 5.749 4.606 16.022 1.00 77.88 92 ARG A O 1
ATOM 736 N N . ASN A 1 93 ? 3.858 4.477 17.227 1.00 71.88 93 ASN A N 1
ATOM 737 C CA . ASN A 1 93 ? 4.522 4.092 18.475 1.00 71.88 93 ASN A CA 1
ATOM 738 C C . ASN A 1 93 ? 5.262 2.755 18.318 1.00 71.88 93 ASN A C 1
ATOM 740 O O . ASN A 1 93 ? 6.480 2.718 18.466 1.00 71.88 93 ASN A O 1
ATOM 744 N N . LEU A 1 94 ? 4.552 1.711 17.880 1.00 64.38 94 LEU A N 1
ATOM 745 C CA . LEU A 1 94 ? 5.130 0.384 17.633 1.00 64.38 94 LEU A CA 1
ATOM 746 C C . LEU A 1 94 ? 6.190 0.401 16.517 1.00 64.38 94 LEU A C 1
ATOM 748 O O . LEU A 1 94 ? 7.155 -0.355 16.551 1.00 64.38 94 LEU A O 1
ATOM 752 N N . GLN A 1 95 ? 6.030 1.269 15.512 1.00 67.44 95 GLN A N 1
ATOM 753 C CA . GLN A 1 95 ? 7.006 1.404 14.431 1.00 67.44 95 GLN A CA 1
ATOM 754 C C . GLN A 1 95 ? 8.295 2.095 14.905 1.00 67.44 95 GLN A C 1
ATOM 756 O O . GLN A 1 95 ? 9.382 1.670 14.520 1.00 67.44 95 GLN A O 1
ATOM 761 N N . ASN A 1 96 ? 8.199 3.133 15.742 1.00 65.06 96 ASN A N 1
ATOM 762 C CA . ASN A 1 96 ? 9.356 3.868 16.262 1.00 65.06 96 ASN A CA 1
ATOM 763 C C . ASN A 1 96 ? 10.257 2.987 17.142 1.00 65.06 96 ASN A C 1
ATOM 765 O O . ASN A 1 96 ? 11.473 3.155 17.110 1.00 65.06 96 ASN A O 1
ATOM 769 N N . GLU A 1 97 ? 9.686 2.006 17.844 1.00 60.06 97 GLU A N 1
ATOM 770 C CA . GLU A 1 97 ? 10.422 0.974 18.593 1.00 60.06 97 GLU A CA 1
ATOM 771 C C . GLU A 1 97 ? 11.296 0.067 17.690 1.00 60.06 97 GLU A C 1
ATOM 773 O O . GLU A 1 97 ? 12.157 -0.649 18.196 1.00 60.06 97 GLU A O 1
ATOM 778 N N . ALA A 1 98 ? 11.124 0.114 16.358 1.00 52.00 98 ALA A N 1
ATOM 779 C CA . ALA A 1 98 ? 11.785 -0.777 15.397 1.00 52.00 98 ALA A CA 1
ATOM 780 C C . ALA A 1 98 ? 12.584 -0.089 14.257 1.00 52.00 98 ALA A C 1
ATOM 782 O O . ALA A 1 98 ? 13.291 -0.775 13.514 1.00 52.00 98 ALA A O 1
ATOM 783 N N . LYS A 1 99 ? 12.481 1.236 14.048 1.00 52.78 99 LYS A N 1
ATOM 784 C CA . LYS A 1 99 ? 12.793 1.880 12.741 1.00 52.78 99 LYS A CA 1
ATOM 785 C C . LYS A 1 99 ? 14.240 2.372 12.502 1.00 52.78 99 LYS A C 1
ATOM 787 O O . LYS A 1 99 ? 14.435 3.362 11.803 1.00 52.78 99 LYS A O 1
ATOM 792 N N . GLU A 1 100 ? 15.270 1.701 13.021 1.00 46.81 100 GLU A N 1
ATOM 793 C CA . GLU A 1 100 ? 16.664 2.209 12.973 1.00 46.81 100 GLU A CA 1
ATOM 794 C C . GLU A 1 100 ? 17.317 2.360 11.570 1.00 46.81 100 GLU A C 1
ATOM 796 O O . GLU A 1 100 ? 18.359 3.011 11.472 1.00 46.81 100 GLU A O 1
ATOM 801 N N . LYS A 1 101 ? 16.822 1.708 10.500 1.00 43.34 101 LYS A N 1
ATOM 802 C CA . LYS A 1 101 ? 17.545 1.552 9.206 1.00 43.34 101 LYS A CA 1
ATOM 803 C C . LYS A 1 101 ? 16.583 1.627 7.993 1.00 43.34 101 LYS A C 1
ATOM 805 O O . LYS A 1 101 ? 15.413 1.298 8.137 1.00 43.34 101 LYS A O 1
ATOM 810 N N . GLY A 1 102 ? 17.065 2.072 6.820 1.00 44.34 102 GLY A N 1
ATOM 811 C CA . GLY A 1 102 ? 16.301 2.472 5.601 1.00 44.34 102 GLY A CA 1
ATOM 812 C C . GLY A 1 102 ? 17.039 2.116 4.279 1.00 44.34 102 GLY A C 1
ATOM 813 O O . GLY A 1 102 ? 18.011 1.380 4.423 1.00 44.34 102 GLY A O 1
ATOM 814 N N . ASN A 1 103 ? 16.840 2.608 3.024 1.00 53.88 103 ASN A N 1
ATOM 815 C CA . ASN A 1 103 ? 15.924 3.468 2.181 1.00 53.88 103 ASN A CA 1
ATOM 816 C C . ASN A 1 103 ? 16.662 3.742 0.808 1.00 53.88 103 ASN A C 1
ATOM 818 O O . ASN A 1 103 ? 17.883 3.571 0.823 1.00 53.88 103 ASN A O 1
ATOM 822 N N . PRO A 1 104 ? 16.113 4.221 -0.356 1.00 50.59 104 PRO A N 1
ATOM 823 C CA . PRO A 1 104 ? 14.742 4.487 -0.854 1.00 50.59 104 PRO A CA 1
ATOM 824 C C . PRO A 1 104 ? 14.235 3.403 -1.871 1.00 50.59 104 PRO A C 1
ATOM 826 O O . PRO A 1 104 ? 13.949 2.333 -1.358 1.00 50.59 104 PRO A O 1
ATOM 829 N N . CYS A 1 105 ? 14.086 3.426 -3.229 1.00 38.75 105 CYS A N 1
ATOM 830 C CA . CYS A 1 105 ? 14.197 4.364 -4.393 1.00 38.75 105 CYS A CA 1
ATOM 831 C C . CYS A 1 105 ? 13.337 3.859 -5.617 1.00 38.75 105 CYS A C 1
ATOM 833 O O . CYS A 1 105 ? 13.571 2.733 -6.049 1.00 38.75 105 CYS A O 1
ATOM 835 N N . PHE A 1 106 ? 12.421 4.641 -6.239 1.00 41.25 106 PHE A N 1
ATOM 836 C CA . PHE A 1 106 ? 11.284 4.136 -7.080 1.00 41.25 106 PHE A CA 1
ATOM 837 C C . PHE A 1 106 ? 11.555 3.091 -8.198 1.00 41.25 106 PHE A C 1
ATOM 839 O O . PHE A 1 106 ? 11.137 1.947 -8.053 1.00 41.25 106 PHE A O 1
ATOM 846 N N . ASN A 1 107 ? 12.239 3.408 -9.306 1.00 48.75 107 ASN A N 1
ATOM 847 C CA . ASN A 1 107 ? 12.443 2.424 -10.394 1.00 48.75 107 ASN A CA 1
ATOM 848 C C . ASN A 1 107 ? 13.342 1.239 -9.984 1.00 48.75 107 ASN A C 1
ATOM 850 O O . ASN A 1 107 ? 13.231 0.144 -10.533 1.00 48.75 107 ASN A O 1
ATOM 854 N N . ARG A 1 108 ? 14.195 1.440 -8.970 1.00 55.81 108 ARG A N 1
ATOM 855 C CA . ARG A 1 108 ? 15.051 0.403 -8.372 1.00 55.81 108 ARG A CA 1
ATOM 856 C C . ARG A 1 108 ? 14.230 -0.645 -7.602 1.00 55.81 108 ARG A C 1
ATOM 858 O O . ARG A 1 108 ? 14.747 -1.724 -7.331 1.00 55.81 108 ARG A O 1
ATOM 865 N N . ILE A 1 109 ? 12.966 -0.357 -7.264 1.00 63.12 109 ILE A N 1
ATOM 866 C CA . ILE A 1 109 ? 12.085 -1.247 -6.491 1.00 63.12 109 ILE A CA 1
ATOM 867 C C . ILE A 1 109 ? 11.840 -2.573 -7.213 1.00 63.12 109 ILE A C 1
ATOM 869 O O . ILE A 1 109 ? 12.148 -3.625 -6.660 1.00 63.12 109 ILE A O 1
ATOM 873 N N . ILE A 1 110 ? 11.295 -2.544 -8.434 1.00 67.56 110 ILE A N 1
ATOM 874 C CA . ILE A 1 110 ? 10.879 -3.769 -9.143 1.00 67.56 110 ILE A CA 1
ATOM 875 C C . ILE A 1 110 ? 12.095 -4.664 -9.427 1.00 67.56 110 ILE A C 1
ATOM 877 O O . ILE A 1 110 ? 12.034 -5.877 -9.225 1.00 67.56 110 ILE A O 1
ATOM 881 N N . GLU A 1 111 ? 13.225 -4.070 -9.808 1.00 73.75 111 GLU A N 1
ATOM 882 C CA . GLU A 1 111 ? 14.494 -4.775 -10.005 1.00 73.75 111 GLU A CA 1
ATOM 883 C C . GLU A 1 111 ? 15.008 -5.407 -8.700 1.00 73.75 111 GLU A C 1
ATOM 885 O O . GLU A 1 111 ? 15.199 -6.624 -8.635 1.00 73.75 111 GLU A O 1
ATOM 890 N N . HIS A 1 112 ? 15.150 -4.621 -7.626 1.00 64.31 112 HIS A N 1
ATOM 891 C CA . HIS A 1 112 ? 15.686 -5.109 -6.355 1.00 64.31 112 HIS A CA 1
ATOM 892 C C . HIS A 1 112 ? 14.778 -6.180 -5.727 1.00 64.31 112 HIS A C 1
ATOM 894 O O . HIS A 1 112 ? 15.258 -7.262 -5.377 1.00 64.31 112 HIS A O 1
ATOM 900 N N . VAL A 1 113 ? 13.463 -5.945 -5.650 1.00 70.38 113 VAL A N 1
ATOM 901 C CA . VAL A 1 113 ? 12.500 -6.916 -5.100 1.00 70.38 113 VAL A CA 1
ATOM 902 C C . VAL A 1 113 ? 12.478 -8.189 -5.940 1.00 70.38 113 VAL A C 1
ATOM 904 O O . VAL A 1 113 ? 12.550 -9.278 -5.371 1.00 70.38 113 VAL A O 1
ATOM 907 N N . SER A 1 114 ? 12.448 -8.079 -7.276 1.00 79.19 114 SER A N 1
ATOM 908 C CA . SER A 1 114 ? 12.423 -9.253 -8.161 1.00 79.19 114 SER A CA 1
ATOM 909 C C . SER A 1 114 ? 13.736 -10.045 -8.192 1.00 79.19 114 SER A C 1
ATOM 911 O O . SER A 1 114 ? 13.729 -11.196 -8.639 1.00 79.19 114 SER A O 1
ATOM 913 N N . SER A 1 115 ? 14.846 -9.477 -7.704 1.00 70.69 115 SER A N 1
ATOM 914 C CA . SER A 1 115 ? 16.096 -10.214 -7.474 1.00 70.69 115 SER A CA 1
ATOM 915 C C . SER A 1 115 ? 16.014 -11.111 -6.225 1.00 70.69 115 SER A C 1
ATOM 917 O O . SER A 1 115 ? 16.412 -12.279 -6.262 1.00 70.69 115 SER A O 1
ATOM 919 N N . ILE A 1 116 ? 15.402 -10.605 -5.145 1.00 67.00 116 ILE A N 1
ATOM 920 C CA . ILE A 1 116 ? 15.243 -11.312 -3.864 1.00 67.00 116 ILE A CA 1
ATOM 921 C C . ILE A 1 116 ? 14.124 -12.359 -3.948 1.00 67.00 116 ILE A C 1
ATOM 923 O O . ILE A 1 116 ? 14.322 -13.519 -3.580 1.00 67.00 116 ILE A O 1
ATOM 927 N N . MET A 1 117 ? 12.945 -11.978 -4.449 1.00 74.25 117 MET A N 1
ATOM 928 C CA . MET A 1 117 ? 11.736 -12.806 -4.448 1.00 74.25 117 MET A CA 1
ATOM 929 C C . MET A 1 117 ? 10.968 -12.709 -5.771 1.00 74.25 117 MET A C 1
ATOM 931 O O . MET A 1 117 ? 10.930 -11.669 -6.414 1.00 74.25 117 MET A O 1
ATOM 935 N N . LYS A 1 118 ? 10.308 -13.797 -6.184 1.00 79.19 118 LYS A N 1
ATOM 936 C CA . LYS A 1 118 ? 9.470 -13.805 -7.396 1.00 79.19 118 LYS A CA 1
ATOM 937 C C . LYS A 1 118 ? 8.294 -12.829 -7.236 1.00 79.19 118 LYS A C 1
ATOM 939 O O . LYS A 1 118 ? 7.526 -12.968 -6.282 1.00 79.19 118 LYS A O 1
ATOM 944 N N . LEU A 1 119 ? 8.105 -11.922 -8.194 1.00 81.75 119 LEU A N 1
ATOM 945 C CA . LEU A 1 119 ? 6.873 -11.138 -8.331 1.00 81.75 119 LEU A CA 1
ATOM 946 C C . LEU A 1 119 ? 5.834 -11.940 -9.124 1.00 81.75 119 LEU A C 1
ATOM 948 O O . LEU A 1 119 ? 6.165 -12.625 -10.099 1.00 81.75 119 LEU A O 1
ATOM 952 N N . GLU A 1 120 ? 4.580 -11.890 -8.688 1.00 88.44 120 GLU A N 1
ATOM 953 C CA . GLU A 1 120 ? 3.468 -12.662 -9.244 1.00 88.44 120 GLU A CA 1
ATOM 954 C C . GLU A 1 120 ? 2.287 -11.749 -9.599 1.00 88.44 120 GLU A C 1
ATOM 956 O O . GLU A 1 120 ? 2.127 -10.678 -9.012 1.00 88.44 120 GLU A O 1
ATOM 961 N N . LYS A 1 121 ? 1.456 -12.152 -10.573 1.00 85.69 121 LYS A N 1
ATOM 962 C CA . LYS A 1 121 ? 0.292 -11.342 -10.965 1.00 85.69 121 LYS A CA 1
ATOM 963 C C . LYS A 1 121 ? -0.628 -11.105 -9.762 1.00 85.69 121 LYS A C 1
ATOM 965 O O . LYS A 1 121 ? -1.046 -12.058 -9.108 1.00 85.69 121 LYS A O 1
ATOM 970 N N . GLY A 1 122 ? -0.977 -9.842 -9.534 1.00 82.38 122 GLY A N 1
ATOM 971 C CA . GLY A 1 122 ? -1.826 -9.387 -8.437 1.00 82.38 122 GLY A CA 1
ATOM 972 C C . GLY A 1 122 ? -1.067 -8.911 -7.198 1.00 82.38 122 GLY A C 1
ATOM 973 O O . GLY A 1 122 ? -1.703 -8.321 -6.329 1.00 82.38 122 GLY A O 1
ATOM 974 N N . ASP A 1 123 ? 0.252 -9.122 -7.105 1.00 84.94 123 ASP A N 1
ATOM 975 C CA . ASP A 1 123 ? 1.065 -8.527 -6.038 1.00 84.94 123 ASP A CA 1
ATOM 976 C C . ASP A 1 123 ? 1.030 -6.993 -6.097 1.00 84.94 123 ASP A C 1
ATOM 978 O O . ASP A 1 123 ? 1.023 -6.397 -7.179 1.00 84.94 123 ASP A O 1
ATOM 982 N N . LEU A 1 124 ? 1.047 -6.373 -4.916 1.00 83.75 124 LEU A N 1
ATOM 983 C CA . LEU A 1 124 ? 1.030 -4.924 -4.733 1.00 83.75 124 LEU A CA 1
ATOM 984 C C . LEU A 1 124 ? 2.401 -4.437 -4.256 1.00 83.75 124 LEU A C 1
ATOM 986 O O . LEU A 1 124 ? 2.994 -5.013 -3.342 1.00 83.75 124 LEU A O 1
ATOM 990 N N . ILE A 1 125 ? 2.887 -3.346 -4.839 1.00 80.44 125 ILE A N 1
ATOM 991 C CA . ILE A 1 125 ? 4.101 -2.658 -4.398 1.00 80.44 125 ILE A CA 1
ATOM 992 C C . ILE A 1 125 ? 3.733 -1.241 -3.956 1.00 80.44 125 ILE A C 1
ATOM 994 O O . ILE A 1 125 ? 3.251 -0.460 -4.770 1.00 80.44 125 ILE A O 1
ATOM 998 N N . LEU A 1 126 ? 3.963 -0.919 -2.684 1.00 81.56 126 LEU A N 1
ATOM 999 C CA . LEU A 1 126 ? 3.712 0.391 -2.073 1.00 81.56 126 LEU A CA 1
ATOM 1000 C C . LEU A 1 126 ? 5.003 1.226 -2.094 1.00 81.56 126 LEU A C 1
ATOM 1002 O O . LEU A 1 126 ? 6.049 0.773 -1.619 1.00 81.56 126 LEU A O 1
ATOM 1006 N N . THR A 1 127 ? 4.964 2.400 -2.731 1.00 76.06 127 THR A N 1
ATOM 1007 C CA . THR A 1 127 ? 6.172 3.134 -3.143 1.00 76.06 127 THR A CA 1
ATOM 1008 C C . THR A 1 127 ? 6.608 4.265 -2.206 1.00 76.06 127 THR A C 1
ATOM 1010 O O . THR A 1 127 ? 7.323 5.157 -2.658 1.00 76.06 127 THR A O 1
ATOM 1013 N N . GLY A 1 128 ? 6.217 4.277 -0.937 1.00 68.88 128 GLY A N 1
ATOM 1014 C CA . GLY A 1 128 ? 6.538 5.342 0.016 1.00 68.88 128 GLY A CA 1
ATOM 1015 C C . GLY A 1 128 ? 5.633 6.579 -0.109 1.00 68.88 128 GLY A C 1
ATOM 1016 O O . GLY A 1 128 ? 5.205 6.948 -1.203 1.00 68.88 128 GLY A O 1
ATOM 1017 N N . THR A 1 129 ? 5.392 7.256 1.015 1.00 68.19 129 THR A N 1
ATOM 1018 C CA . THR A 1 129 ? 4.638 8.523 1.108 1.00 68.19 129 THR A CA 1
ATOM 1019 C C . THR A 1 129 ? 5.501 9.774 0.862 1.00 68.19 129 THR A C 1
ATOM 1021 O O . THR A 1 129 ? 6.693 9.777 1.196 1.00 68.19 129 THR A O 1
ATOM 1024 N N . PRO A 1 130 ? 4.922 10.874 0.333 1.00 69.19 130 PRO A N 1
ATOM 1025 C CA . PRO A 1 130 ? 5.493 12.217 0.420 1.00 69.19 130 PRO A CA 1
ATOM 1026 C C . PRO A 1 130 ? 5.360 12.816 1.839 1.00 69.19 130 PRO A C 1
ATOM 1028 O O . PRO A 1 130 ? 4.925 12.155 2.782 1.00 69.19 130 PRO A O 1
ATOM 1031 N N . GLU A 1 131 ? 5.763 14.084 1.967 1.00 65.44 131 GLU A N 1
ATOM 1032 C CA . GLU A 1 131 ? 5.614 14.926 3.167 1.00 65.44 131 GLU A CA 1
ATOM 1033 C C . GLU A 1 131 ? 4.141 15.114 3.596 1.00 65.44 131 GLU A C 1
ATOM 1035 O O . GLU A 1 131 ? 3.235 15.016 2.767 1.00 65.44 131 GLU A O 1
ATOM 1040 N N . GLY A 1 132 ? 3.900 15.407 4.882 1.00 71.31 132 GLY A N 1
ATOM 1041 C CA . GLY A 1 132 ? 2.543 15.616 5.429 1.00 71.31 132 GLY A CA 1
ATOM 1042 C C . GLY A 1 132 ? 1.893 14.412 6.137 1.00 71.31 132 GLY A C 1
ATOM 1043 O O . GLY A 1 132 ? 0.670 14.310 6.182 1.00 71.31 132 GLY A O 1
ATOM 1044 N N . VAL A 1 133 ? 2.692 13.501 6.698 1.00 81.38 133 VAL A N 1
ATOM 1045 C CA . VAL A 1 133 ? 2.234 12.332 7.479 1.00 81.38 133 VAL A CA 1
ATOM 1046 C C . VAL A 1 133 ? 1.590 12.757 8.811 1.00 81.38 133 VAL A C 1
ATOM 1048 O O . VAL A 1 133 ? 2.291 13.156 9.743 1.00 81.38 133 VAL A O 1
ATOM 1051 N N . GLY A 1 134 ? 0.264 12.637 8.929 1.00 85.38 134 GLY A N 1
ATOM 1052 C CA . GLY A 1 134 ? -0.516 13.014 10.116 1.00 85.38 134 GLY A CA 1
ATOM 1053 C C . GLY A 1 134 ? -0.990 11.830 10.967 1.00 85.38 134 GLY A C 1
ATOM 1054 O O . GLY A 1 134 ? -1.041 10.690 10.499 1.00 85.38 134 GLY A O 1
ATOM 1055 N N . GLN A 1 135 ? -1.346 12.105 12.227 1.00 92.19 135 GLN A N 1
ATOM 1056 C CA . GLN A 1 135 ? -2.069 11.16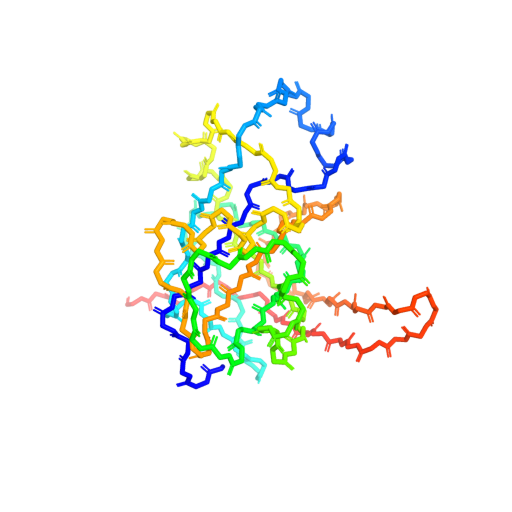4 13.093 1.00 92.19 135 GLN A CA 1
ATOM 1057 C C . GLN A 1 135 ? -3.537 11.054 12.646 1.00 92.19 135 GLN A C 1
ATOM 1059 O O . GLN A 1 135 ? -4.118 12.033 12.190 1.00 92.19 135 GLN A O 1
ATOM 1064 N N . VAL A 1 136 ? -4.127 9.872 12.823 1.00 92.00 136 VAL A N 1
ATOM 1065 C CA . VAL A 1 136 ? -5.540 9.566 12.5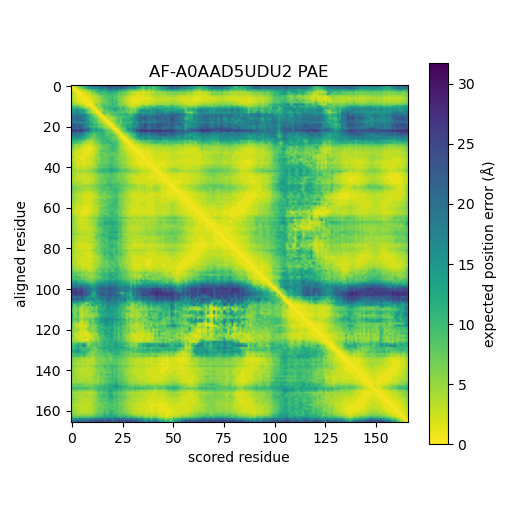65 1.00 92.00 136 VAL A CA 1
ATOM 1066 C C . VAL A 1 136 ? -6.233 9.194 13.877 1.00 92.00 136 VAL A C 1
ATOM 1068 O O . VAL A 1 136 ? -5.688 8.429 14.680 1.00 92.00 136 VAL A O 1
ATOM 1071 N N . VAL A 1 137 ? -7.435 9.723 14.096 1.00 93.94 137 VAL A N 1
ATOM 1072 C CA . VAL A 1 137 ? -8.272 9.504 15.283 1.00 93.94 137 VAL A CA 1
ATOM 1073 C C . VAL A 1 137 ? -9.698 9.091 14.905 1.00 93.94 137 VAL A C 1
ATOM 1075 O O . VAL A 1 137 ? -10.114 9.138 13.749 1.00 93.94 137 VAL A O 1
ATOM 1078 N N . HIS A 1 138 ? -10.464 8.614 15.887 1.00 93.81 138 HIS A N 1
ATOM 1079 C CA . HIS A 1 138 ? -11.842 8.189 15.654 1.00 93.81 138 HIS A CA 1
ATOM 1080 C C . HIS A 1 138 ? -12.731 9.370 15.239 1.00 93.81 138 HIS A C 1
ATOM 1082 O O . HIS A 1 138 ? -12.836 10.354 15.967 1.00 93.81 138 HIS A O 1
ATOM 1088 N N . GLY A 1 139 ? -13.416 9.217 14.104 1.00 95.75 139 GLY A N 1
ATOM 1089 C CA . GLY A 1 139 ? -14.303 10.223 13.522 1.00 95.75 139 GLY A CA 1
ATOM 1090 C C . GLY A 1 139 ? -13.731 10.902 12.277 1.00 95.75 139 GLY A C 1
ATOM 1091 O O . GLY A 1 139 ? -14.502 11.517 11.544 1.00 95.75 139 GLY A O 1
ATOM 1092 N N . ASP A 1 140 ? -12.431 10.751 12.001 1.00 96.50 140 ASP A N 1
ATOM 1093 C CA . ASP A 1 140 ? -11.798 11.330 10.812 1.00 96.50 140 ASP A CA 1
ATOM 1094 C C . ASP A 1 140 ? -12.358 10.736 9.509 1.00 96.50 140 ASP A C 1
ATOM 1096 O O . ASP A 1 140 ? -12.647 9.538 9.412 1.00 96.50 140 ASP A O 1
ATOM 1100 N N . GLU A 1 141 ? -12.435 11.570 8.471 1.00 96.38 141 GLU A N 1
ATOM 1101 C CA . GLU A 1 141 ? -12.685 11.161 7.087 1.00 96.38 141 GLU A CA 1
ATOM 1102 C C . GLU A 1 141 ? -11.446 11.490 6.242 1.00 96.38 141 GLU A C 1
ATOM 1104 O O . GLU A 1 141 ? -11.110 12.651 6.008 1.00 96.38 141 GLU A O 1
ATOM 1109 N N . LEU A 1 142 ? -10.731 10.449 5.814 1.00 93.88 142 LEU A N 1
ATOM 1110 C CA . LEU A 1 142 ? -9.498 10.555 5.044 1.00 93.88 142 LEU A CA 1
ATOM 1111 C C . LEU A 1 142 ? -9.842 10.599 3.557 1.00 93.88 142 LEU A C 1
ATOM 1113 O O . LEU A 1 142 ? -10.336 9.609 3.015 1.00 93.88 142 LEU A O 1
ATOM 1117 N N . VAL A 1 143 ? -9.530 11.711 2.889 1.00 94.50 143 VAL A N 1
ATOM 1118 C CA . VAL A 1 143 ? -9.739 11.889 1.444 1.00 94.50 143 VAL A CA 1
ATOM 1119 C C . VAL A 1 143 ? -8.392 11.958 0.726 1.00 94.50 143 VAL A C 1
ATOM 1121 O O . VAL A 1 143 ? -7.743 13.003 0.693 1.00 94.50 143 VAL A O 1
ATOM 1124 N N . GLY A 1 144 ? -7.974 10.842 0.129 1.00 91.94 144 GLY A N 1
ATOM 1125 C CA . GLY A 1 144 ? -6.806 10.790 -0.753 1.00 91.94 144 GLY A CA 1
ATOM 1126 C C . GLY A 1 144 ? -7.200 11.127 -2.190 1.00 91.94 144 GLY A C 1
ATOM 1127 O O . GLY A 1 144 ? -8.253 10.691 -2.650 1.00 91.94 144 GLY A O 1
ATOM 1128 N N . LYS A 1 145 ? -6.363 11.874 -2.919 1.00 92.81 145 LYS A N 1
ATOM 1129 C CA . LYS A 1 145 ? -6.590 12.221 -4.334 1.00 92.81 145 LYS A CA 1
ATOM 1130 C C . LYS A 1 145 ? -5.326 12.033 -5.161 1.00 92.81 145 LYS A C 1
ATOM 1132 O O . LYS A 1 145 ? -4.255 12.464 -4.738 1.00 92.81 145 LYS A O 1
ATOM 1137 N N . LEU A 1 146 ? -5.462 11.439 -6.344 1.00 89.75 146 LEU A N 1
ATOM 1138 C CA . LEU A 1 146 ? -4.372 11.267 -7.303 1.00 89.75 146 LEU A CA 1
ATOM 1139 C C . LEU A 1 146 ? -4.561 12.220 -8.480 1.00 89.75 146 LEU A C 1
ATOM 1141 O O . LEU A 1 146 ? -5.629 12.245 -9.088 1.00 89.75 146 LEU A O 1
ATOM 1145 N N . TYR A 1 147 ? -3.511 12.962 -8.827 1.00 87.31 147 TYR A N 1
ATOM 1146 C CA . TYR A 1 147 ? -3.508 13.896 -9.949 1.00 87.31 147 TYR A CA 1
ATOM 1147 C C . TYR A 1 147 ? -2.406 13.567 -10.959 1.00 87.31 147 TYR A C 1
ATOM 1149 O O . TYR A 1 147 ? -1.272 13.281 -10.577 1.00 87.31 147 TYR A O 1
ATOM 1157 N N . ASN A 1 148 ? -2.722 13.701 -12.246 1.00 86.50 148 ASN A N 1
ATOM 1158 C CA . ASN A 1 148 ? -1.751 13.805 -13.330 1.00 86.50 148 ASN A CA 1
ATOM 1159 C C . ASN A 1 148 ? -1.663 15.274 -13.763 1.00 86.50 148 ASN A C 1
ATOM 1161 O O . ASN A 1 148 ? -2.555 15.785 -14.437 1.00 86.50 148 ASN A O 1
ATOM 1165 N N . GLN A 1 149 ? -0.597 15.965 -13.352 1.00 86.19 149 GLN A N 1
ATOM 1166 C CA . GLN A 1 149 ? -0.410 17.415 -13.523 1.00 86.19 149 GLN A CA 1
ATOM 1167 C C . GLN A 1 149 ? -1.537 18.253 -12.885 1.00 86.19 149 GLN A C 1
ATOM 1169 O O . GLN A 1 149 ? -1.380 18.745 -11.771 1.00 86.19 149 GLN A O 1
ATOM 1174 N N . SER A 1 150 ? -2.667 18.424 -13.574 1.00 88.75 150 SER A N 1
ATOM 1175 C CA . SER A 1 150 ? -3.872 19.117 -13.085 1.00 88.75 150 SER A CA 1
ATOM 1176 C C . SER A 1 150 ? -5.164 18.313 -13.292 1.00 88.75 150 SER A C 1
ATOM 1178 O O . SER A 1 150 ? -6.221 18.726 -12.823 1.00 88.75 150 SER A O 1
ATOM 1180 N N . GLU A 1 151 ? -5.090 17.163 -13.962 1.00 92.31 151 GLU A N 1
ATOM 1181 C CA . GLU A 1 151 ? -6.196 16.222 -14.126 1.00 92.31 151 GLU A CA 1
ATOM 1182 C C . GLU A 1 151 ? -6.324 15.350 -12.871 1.00 92.31 151 GLU A C 1
ATOM 1184 O O . GLU A 1 151 ? -5.330 14.804 -12.391 1.00 92.31 151 GLU A O 1
ATOM 1189 N N . LEU A 1 152 ? -7.534 15.219 -12.322 1.00 92.88 152 LEU A N 1
ATOM 1190 C CA . LEU A 1 152 ? -7.826 14.295 -11.223 1.00 92.88 152 LEU A CA 1
ATOM 1191 C C . LEU A 1 152 ? -8.032 12.888 -11.802 1.00 92.88 152 LEU A C 1
ATOM 1193 O O . LEU A 1 152 ? -8.980 12.680 -12.554 1.00 92.88 152 LEU A O 1
ATOM 1197 N N . LEU A 1 153 ? -7.172 11.937 -11.434 1.00 90.62 153 LEU A N 1
ATOM 1198 C CA . LEU A 1 153 ? -7.265 10.544 -11.881 1.00 90.62 153 LEU A CA 1
ATOM 1199 C C . LEU A 1 153 ? -8.121 9.673 -10.954 1.00 90.62 153 LEU A C 1
ATOM 1201 O O . LEU A 1 153 ? -8.855 8.816 -11.434 1.00 90.62 153 LEU A O 1
ATOM 1205 N N . ASP A 1 154 ? -7.994 9.856 -9.637 1.00 92.00 154 ASP A N 1
ATOM 1206 C CA . ASP A 1 154 ? -8.621 8.984 -8.634 1.00 92.00 154 ASP A CA 1
ATOM 1207 C C . ASP A 1 154 ? -8.902 9.740 -7.323 1.00 92.00 154 ASP A C 1
ATOM 1209 O O . ASP A 1 154 ? -8.280 10.766 -7.021 1.00 92.00 154 ASP A O 1
ATOM 1213 N N . THR A 1 155 ? -9.850 9.250 -6.526 1.00 94.25 155 THR A N 1
ATOM 1214 C CA . THR A 1 155 ? -10.167 9.762 -5.186 1.00 94.25 155 THR A CA 1
ATOM 1215 C C . THR A 1 155 ? -10.665 8.638 -4.287 1.00 94.25 155 THR A C 1
ATOM 1217 O O . THR A 1 155 ? -11.746 8.094 -4.499 1.00 94.25 155 THR A O 1
ATOM 1220 N N . ILE A 1 156 ? -9.911 8.365 -3.222 1.00 93.94 156 ILE A N 1
ATOM 1221 C CA . ILE A 1 156 ? -10.288 7.417 -2.170 1.00 93.94 156 ILE A CA 1
ATOM 1222 C C . ILE A 1 156 ? -10.851 8.167 -0.964 1.00 93.94 156 ILE A C 1
ATOM 1224 O O . ILE A 1 156 ? -10.417 9.274 -0.638 1.00 93.94 156 ILE A O 1
ATOM 1228 N N . THR A 1 157 ? -11.830 7.581 -0.282 1.00 95.19 157 THR A N 1
ATOM 1229 C CA . THR A 1 157 ? -12.438 8.151 0.929 1.00 95.19 157 THR A CA 1
ATOM 1230 C C . THR A 1 157 ? -12.737 7.055 1.940 1.00 95.19 157 THR A C 1
ATOM 1232 O O . THR A 1 157 ? -13.531 6.157 1.661 1.00 95.19 157 THR A O 1
ATOM 1235 N N . PHE A 1 158 ? -12.106 7.144 3.110 1.00 95.31 158 PHE A N 1
ATOM 1236 C CA . PHE A 1 158 ? -12.222 6.177 4.203 1.00 95.31 158 PHE A CA 1
ATOM 1237 C C . PHE A 1 158 ? -12.566 6.884 5.514 1.00 95.31 158 PHE A C 1
ATOM 1239 O O . PHE A 1 158 ? -12.064 7.974 5.775 1.00 95.31 158 PHE A O 1
ATOM 1246 N N . LYS A 1 159 ? -13.373 6.247 6.368 1.00 95.88 159 LYS A N 1
ATOM 1247 C CA . LYS A 1 159 ? -13.682 6.754 7.715 1.00 95.88 159 LYS A CA 1
ATOM 1248 C C . LYS A 1 159 ? -12.899 5.997 8.775 1.00 95.88 159 LYS A C 1
ATOM 1250 O O . LYS A 1 159 ? -12.753 4.779 8.683 1.00 95.88 159 LYS A O 1
ATOM 1255 N N . ALA A 1 160 ? -12.414 6.716 9.779 1.00 93.94 160 ALA A N 1
ATOM 1256 C CA . ALA A 1 160 ? -11.649 6.160 10.882 1.00 93.94 160 ALA A CA 1
ATOM 1257 C C . ALA A 1 160 ? -12.554 5.821 12.078 1.00 93.94 160 ALA A C 1
ATOM 1259 O O . ALA A 1 160 ? -13.185 6.686 12.698 1.00 93.94 160 ALA A O 1
ATOM 1260 N N . VAL A 1 161 ? -12.604 4.541 12.437 1.00 94.19 161 VAL A N 1
ATOM 1261 C CA . VAL A 1 161 ? -13.352 4.030 13.592 1.00 94.19 161 VAL A CA 1
ATOM 1262 C C . VAL A 1 161 ? -12.392 3.438 14.616 1.00 94.19 161 VAL A C 1
ATOM 1264 O O . VAL A 1 161 ? -11.345 2.907 14.259 1.00 94.19 161 VAL A O 1
ATOM 1267 N N . ASN A 1 162 ? -12.739 3.494 15.902 1.00 91.25 162 ASN A N 1
ATOM 1268 C CA . ASN A 1 162 ? -12.074 2.624 16.871 1.00 91.25 162 ASN A CA 1
ATOM 1269 C C . ASN A 1 162 ? -12.383 1.167 16.502 1.00 91.25 162 ASN A C 1
ATOM 1271 O O . ASN A 1 162 ? -13.546 0.850 16.242 1.00 91.25 162 ASN A O 1
ATOM 1275 N N . ARG A 1 163 ? -11.373 0.287 16.503 1.00 85.94 163 ARG A N 1
ATOM 1276 C CA . ARG A 1 163 ? -11.599 -1.160 16.385 1.00 85.94 163 ARG A CA 1
ATOM 1277 C C . ARG A 1 163 ? -12.586 -1.606 17.479 1.00 85.94 163 ARG A C 1
ATOM 1279 O O . ARG A 1 163 ? -12.362 -1.243 18.640 1.00 85.94 163 ARG A O 1
ATOM 1286 N N . PRO A 1 164 ? -13.644 -2.371 17.151 1.00 80.44 164 PRO A N 1
ATOM 1287 C CA . PRO A 1 164 ? -14.519 -2.971 18.153 1.00 80.44 164 PRO A CA 1
ATOM 1288 C C . PRO A 1 164 ? -13.743 -3.830 19.158 1.00 80.44 164 PRO A C 1
ATOM 1290 O O . PRO A 1 164 ? -12.690 -4.380 18.841 1.00 80.44 164 PRO A O 1
ATOM 1293 N N . SER A 1 165 ? -14.275 -3.978 20.369 1.00 73.75 165 SER A N 1
ATOM 1294 C CA . SER A 1 165 ? -13.853 -5.083 21.234 1.00 73.75 165 SER A CA 1
ATOM 1295 C C . SER A 1 165 ? -14.264 -6.411 20.593 1.00 73.75 165 SER A C 1
ATOM 1297 O O . SER A 1 165 ? -15.383 -6.509 20.086 1.00 73.75 165 SER A O 1
ATOM 1299 N N . GLU A 1 166 ? -13.384 -7.410 20.668 1.00 56.59 166 GLU A N 1
ATOM 1300 C CA . GLU A 1 166 ? -13.776 -8.829 20.625 1.00 56.59 166 GLU A CA 1
ATOM 1301 C C . GLU A 1 166 ? -14.566 -9.207 21.895 1.00 56.59 166 GLU A C 1
ATOM 1303 O O . GLU A 1 166 ? -14.288 -8.597 22.960 1.00 56.59 166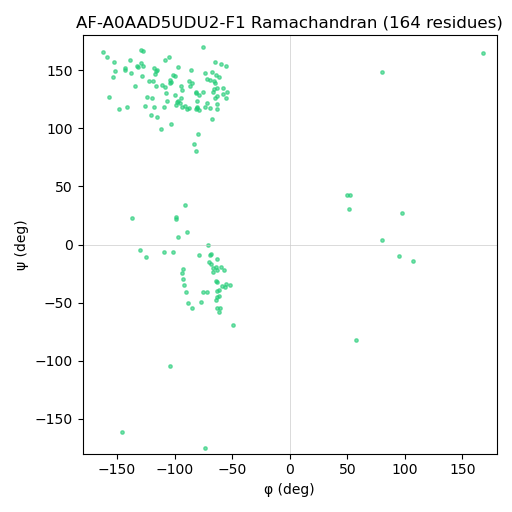 GLU A O 1
#

Secondary structure (DSSP, 8-state):
-TT---EEEETT-STTHHHHTT-PPPSS--EEEE-GGG---TT--EEEPTT--EE--EEEEEEE-S-BSS--GGGGGGGEEEEEEEE--EEHHHHHTT-------TTHHHHHHHHHS-B-TT-EEE----S---B--TT-EEEEEEEETTEEEEEEEEEEEEPPP-

Mean predicted aligned error: 7.81 Å